Protein AF-A0A067C374-F1 (afdb_monomer)

pLDDT: mean 85.3, std 13.14, range [40.56, 97.56]

Mean predicted aligned error: 7.76 Å

Foldseek 3Di:
DDDDDPDDPDPPQDPQVVVLVVLVPDPAQVVLLVVLVPDDPVNYDQLSVLSNVQVVPDPRRVCPLEGAQAPRDLVSNVSVLSNQVSHQAYEYAQDDGHPVVLVRDHDPQHAYEQEDEPVRHPVSLSCLQSQLCRHQYYHYDDDDDPPPSVVVSPVSNPND

Structure (mmCIF, N/CA/C/O backbone):
data_AF-A0A067C374-F1
#
_entry.id   AF-A0A067C374-F1
#
loop_
_atom_site.group_PDB
_atom_site.id
_atom_site.type_symbol
_atom_site.label_atom_id
_atom_site.label_alt_id
_atom_site.label_comp_id
_atom_site.label_asym_id
_atom_site.label_entity_id
_atom_site.label_seq_id
_atom_site.pdbx_PDB_ins_code
_atom_site.Cartn_x
_atom_site.Cartn_y
_atom_site.Cartn_z
_atom_site.occupancy
_atom_site.B_iso_or_equiv
_atom_site.auth_seq_id
_atom_site.auth_comp_id
_atom_site.auth_asym_id
_atom_site.auth_atom_id
_atom_site.pdbx_PDB_model_num
ATOM 1 N N . MET A 1 1 ? -38.063 4.338 44.461 1.00 40.56 1 MET A N 1
ATOM 2 C CA . MET A 1 1 ? -37.550 3.882 43.150 1.00 40.56 1 MET A CA 1
ATOM 3 C C . MET A 1 1 ? -36.181 4.505 42.914 1.00 40.56 1 MET A C 1
ATOM 5 O O . MET A 1 1 ? -36.099 5.682 42.596 1.00 40.56 1 MET A O 1
ATOM 9 N N . THR A 1 2 ? -35.103 3.759 43.141 1.00 42.03 2 THR A N 1
ATOM 10 C CA . THR A 1 2 ? -33.720 4.217 42.934 1.00 42.03 2 THR A CA 1
ATOM 11 C C . THR A 1 2 ? -33.277 3.872 41.512 1.00 42.03 2 THR A C 1
ATOM 13 O O . THR A 1 2 ? -33.110 2.708 41.156 1.00 42.03 2 THR A O 1
ATOM 16 N N . LYS A 1 3 ? -33.136 4.902 40.673 1.00 51.75 3 LYS A N 1
ATOM 17 C CA . LYS A 1 3 ? -32.705 4.795 39.275 1.00 51.75 3 LYS A CA 1
ATOM 18 C C . LYS A 1 3 ? -31.192 4.540 39.260 1.00 51.75 3 LYS A C 1
ATOM 20 O O . LYS A 1 3 ? -30.419 5.437 39.587 1.00 51.75 3 LYS A O 1
ATOM 25 N N . ARG A 1 4 ? -30.759 3.315 38.940 1.00 50.78 4 ARG A N 1
ATOM 26 C CA . ARG A 1 4 ? -29.332 3.010 38.748 1.00 50.78 4 ARG A CA 1
ATOM 27 C C . ARG A 1 4 ? -28.883 3.643 37.435 1.00 50.78 4 ARG A C 1
ATOM 29 O O . ARG A 1 4 ? -29.302 3.217 36.364 1.00 50.78 4 ARG A O 1
ATOM 36 N N . VAL A 1 5 ? -28.061 4.681 37.529 1.00 51.84 5 VAL A N 1
ATOM 37 C CA . VAL A 1 5 ? -27.330 5.228 36.387 1.00 51.84 5 VAL A CA 1
ATOM 38 C C . VAL A 1 5 ? -26.189 4.256 36.101 1.00 51.84 5 VAL A C 1
ATOM 40 O O . VAL A 1 5 ? -25.232 4.182 36.867 1.00 51.84 5 VAL A O 1
ATOM 43 N N . CYS A 1 6 ? -26.309 3.460 35.038 1.00 48.38 6 CYS A N 1
ATOM 44 C CA . CYS A 1 6 ? -25.184 2.680 34.531 1.00 48.38 6 CYS A CA 1
ATOM 45 C C . CYS A 1 6 ? -24.129 3.653 33.997 1.00 48.38 6 CYS A C 1
ATOM 47 O O . CYS A 1 6 ? -24.290 4.221 32.918 1.00 48.38 6 CYS A O 1
ATOM 49 N N . GLN A 1 7 ? -23.053 3.857 34.758 1.00 52.53 7 GLN A N 1
ATOM 50 C CA . GLN A 1 7 ? -21.837 4.466 34.235 1.00 52.53 7 GLN A CA 1
ATOM 51 C C . GLN A 1 7 ? -21.258 3.518 33.182 1.00 52.53 7 GLN A C 1
ATOM 53 O O . GLN A 1 7 ? -20.905 2.377 33.479 1.00 52.53 7 GLN A O 1
ATOM 58 N N . ARG A 1 8 ? -21.222 3.976 31.928 1.00 53.72 8 ARG A N 1
ATOM 59 C CA . ARG A 1 8 ? -20.581 3.263 30.823 1.00 53.72 8 ARG A CA 1
ATOM 60 C C . ARG A 1 8 ? -19.091 3.185 31.141 1.00 53.72 8 ARG A C 1
ATOM 62 O O . ARG A 1 8 ? -18.429 4.218 31.188 1.00 53.72 8 ARG A O 1
ATOM 69 N N . ALA A 1 9 ? -18.587 1.982 31.402 1.00 55.88 9 ALA A N 1
ATOM 70 C CA . ALA A 1 9 ? -17.161 1.764 31.590 1.00 55.88 9 ALA A CA 1
ATOM 71 C C . ALA A 1 9 ? -16.424 2.227 30.327 1.00 55.88 9 ALA A C 1
ATOM 73 O O . ALA A 1 9 ? -16.730 1.783 29.217 1.00 55.88 9 ALA A O 1
ATOM 74 N N . THR A 1 10 ? -15.489 3.158 30.487 1.00 56.03 10 THR A N 1
ATOM 75 C CA . THR A 1 10 ? -14.596 3.598 29.419 1.00 56.03 10 THR A CA 1
ATOM 76 C C . THR A 1 10 ? -13.762 2.390 29.005 1.00 56.03 10 THR A C 1
ATOM 78 O O . THR A 1 10 ? -12.962 1.894 29.796 1.00 56.03 10 THR A O 1
ATOM 81 N N . SER A 1 11 ? -13.992 1.864 27.799 1.00 56.56 11 SER A N 1
ATOM 82 C CA . SER A 1 11 ? -13.188 0.751 27.288 1.00 56.56 11 SER A CA 1
ATOM 83 C C . SER A 1 11 ? -11.723 1.190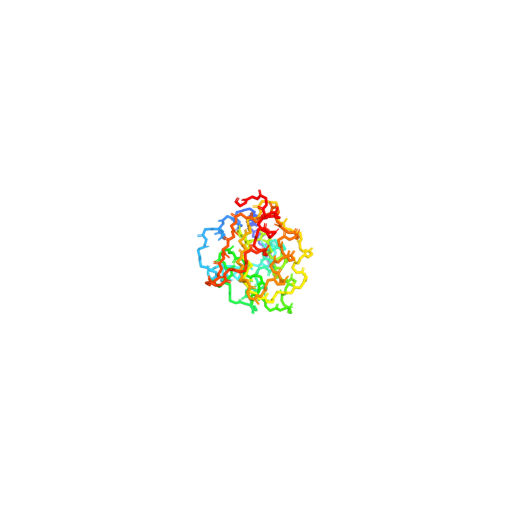 27.210 1.00 56.56 11 SER A C 1
ATOM 85 O O . SER A 1 11 ? -11.460 2.303 26.740 1.00 56.56 11 SER A O 1
ATOM 87 N N . PRO A 1 12 ? -10.771 0.367 27.683 1.00 62.38 12 PRO A N 1
ATOM 88 C CA . PRO A 1 12 ? -9.359 0.684 27.555 1.00 62.38 12 PRO A CA 1
ATOM 89 C C . PRO A 1 12 ? -9.029 0.812 26.066 1.00 62.38 12 PRO A C 1
ATOM 91 O O . PRO A 1 12 ? -9.215 -0.126 25.292 1.00 62.38 12 PRO A O 1
ATOM 94 N N . ARG A 1 13 ? -8.591 2.003 25.648 1.00 64.62 13 ARG A N 1
ATOM 95 C CA . ARG A 1 13 ? -8.152 2.239 24.272 1.00 64.62 13 ARG A CA 1
ATOM 96 C C . ARG A 1 13 ? -6.815 1.538 24.081 1.00 64.62 13 ARG A C 1
ATOM 98 O O . ARG A 1 13 ? -5.867 1.830 24.810 1.00 64.62 13 ARG A O 1
ATOM 105 N N . LEU A 1 14 ? -6.740 0.630 23.111 1.00 70.94 14 LEU A N 1
ATOM 106 C CA . LEU A 1 14 ? -5.452 0.111 22.672 1.00 70.94 14 LEU A CA 1
ATOM 107 C C . LEU A 1 14 ? -4.623 1.292 22.138 1.00 70.94 14 LEU A C 1
ATOM 109 O O . LEU A 1 14 ? -5.148 2.079 21.346 1.00 70.94 14 LEU A O 1
ATOM 113 N N . PRO A 1 15 ? -3.352 1.450 22.541 1.00 82.00 15 PRO A N 1
ATOM 114 C CA . PRO A 1 15 ? -2.486 2.434 21.913 1.00 82.00 15 PRO A CA 1
ATOM 115 C C . PRO A 1 15 ? -2.381 2.152 20.411 1.00 82.00 15 PRO A C 1
ATOM 117 O O . PRO A 1 15 ? -2.202 1.001 20.016 1.00 82.00 15 PRO A O 1
ATOM 120 N N . CYS A 1 16 ? -2.441 3.199 19.585 1.00 80.06 16 CYS A N 1
ATOM 121 C CA . CYS A 1 16 ? -2.400 3.094 18.121 1.00 80.06 16 CYS A CA 1
ATOM 122 C C . CYS A 1 16 ? -1.227 2.223 17.622 1.00 80.06 16 CYS A C 1
ATOM 124 O O . CYS A 1 16 ? -1.402 1.356 16.772 1.00 80.06 16 CYS A O 1
ATOM 126 N N . VAL A 1 17 ? -0.051 2.370 18.241 1.00 83.12 17 VAL A N 1
ATOM 127 C CA . VAL A 1 17 ? 1.156 1.584 17.924 1.00 83.12 17 VAL A CA 1
ATOM 128 C C . VAL A 1 17 ? 0.943 0.077 18.104 1.00 83.12 17 VAL A C 1
ATOM 130 O O . VAL A 1 17 ? 1.447 -0.713 17.312 1.00 83.12 17 VAL A O 1
ATOM 133 N N . VAL A 1 18 ? 0.182 -0.337 19.122 1.00 87.19 18 VAL A N 1
ATOM 134 C CA . VAL A 1 18 ? -0.109 -1.759 19.362 1.00 87.19 18 VAL A CA 1
ATOM 135 C C . VAL A 1 18 ? -1.037 -2.294 18.277 1.00 87.19 18 VAL A C 1
ATOM 137 O O . VAL A 1 18 ? -0.820 -3.400 17.795 1.00 87.19 18 VAL A O 1
ATOM 140 N N . LEU A 1 19 ? -2.034 -1.508 17.859 1.00 89.94 19 LEU A N 1
ATOM 141 C CA . LEU A 1 19 ? -2.940 -1.911 16.787 1.00 89.94 19 LEU A CA 1
ATOM 142 C C . LEU A 1 19 ? -2.195 -2.059 15.455 1.00 89.94 19 LEU A C 1
ATOM 144 O O . LEU A 1 19 ? -2.325 -3.095 14.817 1.00 89.94 19 LEU A O 1
ATOM 148 N N . HIS A 1 20 ? -1.338 -1.100 15.093 1.00 87.94 20 HIS A N 1
ATOM 149 C CA . HIS A 1 20 ? -0.449 -1.226 13.928 1.00 87.94 20 HIS A CA 1
ATOM 150 C C . HIS A 1 20 ? 0.430 -2.480 13.998 1.00 87.94 20 HIS A C 1
ATOM 152 O O . HIS A 1 20 ? 0.549 -3.204 13.014 1.00 87.94 20 HIS A O 1
ATOM 158 N N . GLY A 1 21 ? 0.988 -2.790 15.173 1.00 89.06 21 GLY A N 1
ATOM 159 C CA . GLY A 1 21 ? 1.759 -4.018 15.383 1.00 89.06 21 GLY A CA 1
ATOM 160 C C . GLY A 1 21 ? 0.941 -5.296 15.170 1.00 89.06 21 GLY A C 1
ATOM 161 O O . GLY A 1 21 ? 1.428 -6.228 14.538 1.00 89.06 21 GLY A O 1
ATOM 162 N N . ILE A 1 22 ? -0.309 -5.333 15.648 1.00 91.75 22 ILE A N 1
ATOM 163 C CA . ILE A 1 22 ? -1.222 -6.465 15.425 1.00 91.75 22 ILE A CA 1
ATOM 164 C C . ILE A 1 22 ? -1.522 -6.619 13.933 1.00 91.75 22 ILE A C 1
ATOM 166 O O . ILE A 1 22 ? -1.420 -7.725 13.412 1.00 91.75 22 ILE A O 1
ATOM 170 N N . LEU A 1 23 ? -1.854 -5.524 13.243 1.00 93.06 23 LEU A N 1
ATOM 171 C CA . LEU A 1 23 ? -2.157 -5.554 11.811 1.00 93.06 23 LEU A CA 1
ATOM 172 C C . LEU A 1 23 ? -0.955 -6.051 11.005 1.00 93.06 23 LEU A C 1
ATOM 174 O O . LEU A 1 23 ? -1.114 -6.926 10.164 1.00 93.06 23 LEU A O 1
ATOM 178 N N . ALA A 1 24 ? 0.257 -5.591 11.327 1.00 89.44 24 ALA A N 1
ATOM 179 C CA . ALA A 1 24 ? 1.488 -6.042 10.677 1.00 89.44 24 ALA A CA 1
ATOM 180 C C . ALA A 1 24 ? 1.780 -7.547 10.863 1.00 89.44 24 ALA A C 1
ATOM 182 O O . ALA A 1 24 ? 2.535 -8.129 10.085 1.00 89.44 24 ALA A O 1
ATOM 183 N N . MET A 1 25 ? 1.199 -8.193 11.881 1.00 93.12 25 MET A N 1
ATOM 184 C CA . MET A 1 25 ? 1.299 -9.643 12.075 1.00 93.12 25 MET A CA 1
ATOM 185 C C . MET A 1 25 ? 0.281 -10.436 11.243 1.00 93.12 25 MET A C 1
ATOM 187 O O . MET A 1 25 ? 0.461 -11.644 11.058 1.00 93.12 25 MET A O 1
ATOM 191 N N . LEU A 1 26 ? -0.78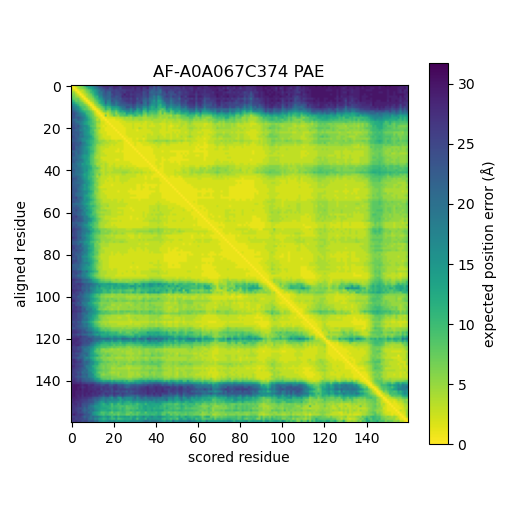0 -9.790 10.751 1.00 94.62 26 LEU A N 1
ATOM 192 C CA . LEU A 1 26 ? -1.783 -10.418 9.899 1.00 94.62 26 LEU A CA 1
ATOM 193 C C . LEU A 1 26 ? -1.257 -10.491 8.466 1.00 94.62 26 LEU A C 1
ATOM 195 O O . LEU A 1 26 ? -0.910 -9.481 7.856 1.00 94.62 26 LEU A O 1
ATOM 199 N N . LYS A 1 27 ? -1.188 -11.711 7.930 1.00 91.06 27 LYS A N 1
ATOM 200 C CA . LYS A 1 27 ? -0.699 -11.954 6.565 1.00 91.06 27 LYS A CA 1
ATOM 201 C C . LYS A 1 27 ? -1.783 -11.780 5.506 1.00 91.06 27 LYS A C 1
ATOM 203 O O . LYS A 1 27 ? -1.450 -11.489 4.366 1.00 91.06 27 LYS A O 1
ATOM 208 N N . ASP A 1 28 ? -3.045 -11.990 5.872 1.00 94.44 28 ASP A N 1
ATOM 209 C CA . ASP A 1 28 ? -4.184 -11.946 4.955 1.00 94.44 28 ASP A CA 1
ATOM 210 C C . ASP A 1 28 ? -4.944 -10.622 5.121 1.00 94.44 28 ASP A C 1
ATOM 212 O O . ASP A 1 28 ? -5.343 -10.253 6.230 1.00 94.44 28 ASP A O 1
ATOM 216 N N . GLY A 1 29 ? -5.159 -9.909 4.013 1.00 93.88 29 GLY A N 1
ATOM 217 C CA . GLY A 1 29 ? -5.919 -8.659 4.001 1.00 93.88 29 GLY A CA 1
ATOM 218 C C . GLY A 1 29 ? -7.378 -8.826 4.439 1.00 93.88 29 GLY A C 1
ATOM 219 O O . GLY A 1 29 ? -7.969 -7.892 4.979 1.00 93.88 29 GLY A O 1
ATOM 220 N N . ARG A 1 30 ? -7.959 -10.023 4.299 1.00 95.69 30 ARG A N 1
ATOM 221 C CA . ARG A 1 30 ? -9.323 -10.317 4.772 1.00 95.69 30 ARG A CA 1
ATOM 222 C C . ARG A 1 30 ? -9.408 -10.318 6.293 1.00 95.69 30 ARG A C 1
ATOM 224 O O . ARG A 1 30 ? -10.372 -9.792 6.845 1.00 95.69 30 ARG A O 1
ATOM 231 N N . ASP A 1 31 ? -8.386 -10.842 6.968 1.00 96.62 31 ASP A N 1
ATOM 232 C CA . ASP A 1 31 ? -8.310 -10.825 8.433 1.00 96.62 31 ASP A CA 1
ATOM 233 C C . ASP A 1 31 ? -8.150 -9.391 8.951 1.00 96.62 31 ASP A C 1
ATOM 235 O O . ASP A 1 31 ? -8.761 -9.010 9.950 1.00 96.62 31 ASP A O 1
ATOM 239 N N . VAL A 1 32 ? -7.373 -8.572 8.236 1.00 96.50 32 VAL A N 1
ATOM 240 C CA . VAL A 1 32 ? -7.223 -7.137 8.514 1.00 96.50 32 VAL A CA 1
ATOM 241 C C . VAL A 1 32 ? -8.560 -6.416 8.376 1.00 96.50 32 VAL A C 1
ATOM 243 O O . VAL A 1 32 ? -8.972 -5.719 9.303 1.00 96.50 32 VAL A O 1
ATOM 246 N N . ALA A 1 33 ? -9.268 -6.616 7.264 1.00 96.38 33 ALA A N 1
ATOM 247 C CA . ALA A 1 33 ? -10.580 -6.017 7.037 1.00 96.38 33 ALA A CA 1
ATOM 248 C C . ALA A 1 33 ? -11.590 -6.443 8.118 1.00 96.38 33 ALA A C 1
ATOM 250 O O . ALA A 1 33 ? -12.280 -5.599 8.693 1.00 96.38 33 ALA A O 1
ATOM 251 N N . ALA A 1 34 ? -11.626 -7.736 8.460 1.00 96.56 34 ALA A N 1
ATOM 252 C CA . ALA A 1 34 ? -12.491 -8.267 9.510 1.00 96.56 34 ALA A CA 1
ATOM 253 C C . ALA A 1 34 ? -12.176 -7.657 10.886 1.00 96.56 34 ALA A C 1
ATOM 255 O O . ALA A 1 34 ? -13.092 -7.261 11.612 1.00 96.56 34 ALA A O 1
ATOM 256 N N . LEU A 1 35 ? -10.892 -7.529 11.238 1.00 95.25 35 LEU A N 1
ATOM 257 C CA . LEU A 1 35 ? -10.468 -6.904 12.489 1.00 95.25 35 LEU A CA 1
ATOM 258 C C . LEU A 1 35 ? -10.851 -5.419 12.534 1.00 95.25 35 LEU A C 1
ATOM 260 O O . LEU A 1 35 ? -11.415 -4.963 13.527 1.00 95.25 35 LEU A O 1
ATOM 264 N N . LEU A 1 36 ? -10.587 -4.665 11.465 1.00 95.56 36 LEU A N 1
ATOM 265 C CA . LEU A 1 36 ? -10.919 -3.240 11.388 1.00 95.56 36 LEU A CA 1
ATOM 266 C C . LEU A 1 36 ? -12.431 -2.990 11.449 1.00 95.56 36 LEU A C 1
ATOM 268 O O . LEU A 1 36 ? -12.861 -2.026 12.081 1.00 95.56 36 LEU A O 1
ATOM 272 N N . ALA A 1 37 ? -13.239 -3.860 10.839 1.00 95.69 37 ALA A N 1
ATOM 273 C CA . ALA A 1 37 ? -14.697 -3.794 10.908 1.00 95.69 37 ALA A CA 1
ATOM 274 C C . ALA A 1 37 ? -15.243 -4.116 12.311 1.00 95.69 37 ALA A C 1
ATOM 276 O O . ALA A 1 37 ? -16.278 -3.581 12.710 1.00 95.69 37 ALA A O 1
ATOM 277 N N . ALA A 1 38 ? -14.551 -4.970 13.071 1.00 95.38 38 ALA A N 1
ATOM 278 C CA . ALA A 1 38 ? -14.929 -5.321 14.438 1.00 95.38 38 ALA A CA 1
ATOM 279 C C . ALA A 1 38 ? -14.586 -4.228 15.467 1.00 95.38 38 ALA A C 1
ATOM 281 O O . ALA A 1 38 ? -15.128 -4.232 16.577 1.00 95.38 38 ALA A O 1
ATOM 282 N N . LEU A 1 39 ? -13.690 -3.296 15.126 1.00 92.31 39 LEU A N 1
ATOM 283 C CA . LEU A 1 39 ? -13.253 -2.230 16.020 1.00 92.31 39 LEU A CA 1
ATOM 284 C C . LEU A 1 39 ? -14.129 -0.973 15.889 1.00 92.31 39 LEU A C 1
ATOM 286 O O . LEU A 1 39 ? -14.463 -0.539 14.784 1.00 92.31 39 LEU A O 1
ATOM 290 N N . PRO A 1 40 ? -14.478 -0.326 17.014 1.00 91.00 40 PRO A N 1
ATOM 291 C CA . PRO A 1 40 ? -15.210 0.929 16.981 1.00 91.00 40 PRO A CA 1
ATOM 292 C C . PRO A 1 40 ? -14.319 2.057 16.442 1.00 91.00 40 PRO A C 1
ATOM 294 O O . PRO A 1 40 ? -13.110 2.088 16.682 1.00 91.00 40 PRO A O 1
ATOM 297 N N . ALA A 1 41 ? -14.920 3.016 15.731 1.00 88.31 41 ALA A N 1
ATOM 298 C CA . ALA A 1 41 ? -14.183 4.089 15.061 1.00 88.31 41 ALA A CA 1
ATOM 299 C C . ALA A 1 41 ? -13.335 4.931 16.031 1.00 88.31 41 ALA A C 1
ATOM 301 O O . ALA A 1 41 ? -12.273 5.410 15.651 1.00 88.31 41 ALA A O 1
ATOM 302 N N . GLU A 1 42 ? -13.745 5.071 17.297 1.00 88.56 42 GLU A N 1
ATOM 303 C CA . GLU A 1 42 ? -12.988 5.833 18.297 1.00 88.56 42 GLU A CA 1
ATOM 304 C C . GLU A 1 42 ? -11.686 5.146 18.750 1.00 88.56 42 GLU A C 1
ATOM 306 O O . GLU A 1 42 ? -10.911 5.749 19.499 1.00 88.56 42 GLU A O 1
ATOM 311 N N . MET A 1 43 ? -11.460 3.889 18.349 1.00 88.25 43 MET A N 1
ATOM 312 C CA . MET A 1 43 ? -10.218 3.143 18.584 1.00 88.25 43 MET A CA 1
ATOM 313 C C . MET A 1 43 ? -9.261 3.174 17.387 1.00 88.25 43 MET A C 1
ATOM 315 O O . MET A 1 43 ? -8.117 2.747 17.529 1.00 88.25 43 MET A O 1
ATOM 319 N N . LEU A 1 44 ? -9.708 3.667 16.231 1.00 92.25 44 LEU A N 1
ATOM 320 C CA . LEU A 1 44 ? -8.919 3.705 15.007 1.00 92.25 44 LEU A CA 1
ATOM 321 C C . LEU A 1 44 ? -8.282 5.087 14.835 1.00 92.25 44 LEU A C 1
ATOM 323 O O . LEU A 1 44 ? -8.925 6.118 15.035 1.00 92.25 44 LEU A O 1
ATOM 327 N N . SER A 1 45 ? -7.010 5.115 14.452 1.00 93.19 45 SER A N 1
ATOM 328 C CA . SER A 1 45 ? -6.378 6.332 13.946 1.00 93.19 45 SER A CA 1
ATOM 329 C C . SER A 1 45 ? -6.910 6.678 12.548 1.00 93.19 45 SER A C 1
ATOM 331 O O . SER A 1 45 ? -7.488 5.809 11.888 1.00 93.19 45 SER A O 1
ATOM 333 N N . PRO A 1 46 ? -6.744 7.926 12.070 1.00 94.00 46 PRO A N 1
ATOM 334 C CA . PRO A 1 46 ? -7.286 8.352 10.778 1.00 94.00 46 PRO A CA 1
ATOM 335 C C . PRO A 1 46 ? -6.892 7.445 9.604 1.00 94.00 46 PRO A C 1
ATOM 337 O O . PRO A 1 46 ? -7.736 7.132 8.770 1.00 94.00 46 PRO A O 1
ATOM 340 N N . GLU A 1 47 ? -5.648 6.967 9.568 1.00 94.56 47 GLU A N 1
ATOM 341 C CA . GLU A 1 47 ? -5.160 6.050 8.535 1.00 94.56 47 GLU A CA 1
ATOM 342 C C . GLU A 1 47 ? -5.832 4.668 8.597 1.00 94.56 47 GLU A C 1
ATOM 344 O O . GLU A 1 47 ? -6.098 4.065 7.561 1.00 94.56 47 GLU A O 1
ATOM 349 N N . LEU A 1 48 ? -6.179 4.181 9.793 1.00 95.44 48 LEU A N 1
ATOM 350 C CA . LEU A 1 48 ? -6.863 2.897 9.972 1.00 95.44 48 LEU A CA 1
ATOM 351 C C . LEU A 1 48 ? -8.363 2.998 9.696 1.00 95.44 48 LEU A C 1
ATOM 353 O O . LEU A 1 48 ? -8.964 2.040 9.213 1.00 95.44 48 LEU A O 1
ATOM 357 N N . VAL A 1 49 ? -8.965 4.162 9.956 1.00 96.56 49 VAL A N 1
ATOM 358 C CA . VAL A 1 49 ? -10.314 4.479 9.469 1.00 96.56 49 VAL A CA 1
ATOM 359 C C . VAL A 1 49 ? -10.310 4.468 7.941 1.00 96.56 49 VAL A C 1
ATOM 361 O O . VAL A 1 49 ? -11.146 3.795 7.349 1.00 96.56 49 VAL A O 1
ATOM 364 N N . ALA A 1 50 ? -9.344 5.137 7.304 1.00 97.00 50 ALA A N 1
ATOM 365 C CA . ALA A 1 50 ? -9.226 5.146 5.849 1.00 97.00 50 ALA A CA 1
ATOM 366 C C . ALA A 1 50 ? -9.008 3.737 5.278 1.00 97.00 50 ALA A C 1
ATOM 368 O O . ALA A 1 50 ? -9.652 3.385 4.296 1.00 97.00 50 ALA A O 1
ATOM 369 N N . LEU A 1 51 ? -8.167 2.909 5.911 1.00 97.25 51 LEU A N 1
ATOM 370 C CA . LEU A 1 51 ? -7.945 1.519 5.503 1.00 97.25 51 LEU A CA 1
ATOM 371 C C . LEU A 1 51 ? -9.214 0.666 5.635 1.00 97.25 51 LEU A C 1
ATOM 373 O O . LEU A 1 51 ? -9.525 -0.122 4.744 1.00 97.25 51 LEU A O 1
ATOM 377 N N . ARG A 1 52 ? -9.975 0.843 6.721 1.00 97.06 52 ARG A N 1
ATOM 378 C CA . ARG A 1 52 ? -11.266 0.171 6.911 1.00 97.06 52 ARG A CA 1
ATOM 379 C C . ARG A 1 52 ? -12.248 0.572 5.815 1.00 97.06 52 ARG A C 1
ATOM 381 O O . ARG A 1 52 ? -12.860 -0.294 5.197 1.00 97.06 52 ARG A O 1
ATOM 388 N N . ASP A 1 53 ? -12.384 1.868 5.570 1.00 97.56 53 ASP A N 1
ATOM 389 C CA . ASP A 1 53 ? -13.317 2.396 4.578 1.00 97.56 53 ASP A CA 1
ATOM 390 C C . ASP A 1 53 ? -12.891 1.988 3.152 1.00 97.56 53 ASP A C 1
ATOM 392 O O . ASP A 1 53 ? -13.740 1.667 2.324 1.00 97.56 53 ASP A O 1
ATOM 396 N N . LEU A 1 54 ? -11.583 1.893 2.889 1.00 97.00 54 LEU A N 1
ATOM 397 C CA . LEU A 1 54 ? -11.021 1.330 1.661 1.00 97.00 54 LEU A CA 1
ATOM 398 C C . LEU A 1 54 ? -11.366 -0.161 1.512 1.00 97.00 54 LEU A C 1
ATOM 400 O O . LEU A 1 54 ? -11.842 -0.564 0.458 1.00 97.00 54 LEU A O 1
ATOM 404 N N . SER A 1 55 ? -11.225 -0.973 2.565 1.00 96.12 55 SER A N 1
ATOM 405 C CA . SER A 1 55 ? -11.569 -2.408 2.532 1.00 96.12 55 SER A CA 1
ATOM 406 C C . SER A 1 55 ? -13.054 -2.701 2.282 1.00 96.12 55 SER A C 1
ATOM 408 O O . SER A 1 55 ? -13.420 -3.828 1.964 1.00 96.12 55 SER A O 1
ATOM 410 N N . ALA A 1 56 ? -13.922 -1.694 2.421 1.00 95.69 56 ALA A N 1
ATOM 411 C CA . ALA A 1 56 ? -15.334 -1.812 2.073 1.00 95.69 56 ALA A CA 1
ATOM 412 C C . ALA A 1 56 ? -15.593 -1.641 0.565 1.00 95.69 56 ALA A C 1
ATOM 414 O O . ALA A 1 56 ? -16.680 -1.981 0.098 1.00 95.69 56 ALA A O 1
ATOM 415 N N . VAL A 1 57 ? -14.627 -1.094 -0.184 1.00 96.12 57 VAL A N 1
ATOM 416 C CA . VAL A 1 57 ? -14.763 -0.759 -1.611 1.00 96.12 57 VAL A CA 1
ATOM 417 C C . VAL A 1 57 ? -13.739 -1.448 -2.518 1.00 96.12 57 VAL A C 1
ATOM 419 O O . VAL A 1 57 ? -13.949 -1.491 -3.727 1.00 96.12 57 VAL A O 1
ATOM 422 N N . VAL A 1 58 ? -12.662 -2.011 -1.965 1.00 95.12 58 VAL A N 1
ATOM 423 C CA . VAL A 1 58 ? -11.689 -2.850 -2.687 1.00 95.12 58 VAL A CA 1
ATOM 424 C C . VAL A 1 58 ? -11.408 -4.138 -1.913 1.00 95.12 58 VAL A C 1
ATOM 426 O O . VAL A 1 58 ? -11.566 -4.174 -0.691 1.00 95.12 58 VAL A O 1
ATOM 429 N N . ASP A 1 59 ? -10.960 -5.188 -2.608 1.00 95.06 59 ASP A N 1
ATOM 430 C CA . ASP A 1 59 ? -10.525 -6.419 -1.946 1.00 95.06 59 ASP A CA 1
ATOM 431 C C . ASP A 1 59 ? -9.148 -6.214 -1.310 1.00 95.06 59 ASP A C 1
ATOM 433 O O . ASP A 1 59 ? -8.120 -6.177 -1.983 1.00 95.06 59 ASP A O 1
ATOM 437 N N . LEU A 1 60 ? -9.114 -6.080 0.015 1.00 94.56 60 LEU A N 1
ATOM 438 C CA . LEU A 1 60 ? -7.861 -5.862 0.729 1.00 94.56 60 LEU A CA 1
ATOM 439 C C . LEU A 1 60 ? -6.899 -7.061 0.620 1.00 94.56 60 LEU A C 1
ATOM 441 O O . LEU A 1 60 ? -5.706 -6.882 0.857 1.00 94.56 60 LEU A O 1
ATOM 445 N N . ALA A 1 61 ? -7.367 -8.254 0.232 1.00 93.94 61 ALA A N 1
ATOM 446 C CA . ALA A 1 61 ? -6.492 -9.394 -0.049 1.00 93.94 61 ALA A CA 1
ATOM 447 C C . ALA A 1 61 ? -5.475 -9.095 -1.163 1.00 93.94 61 ALA A C 1
ATOM 449 O O . ALA A 1 61 ? -4.344 -9.572 -1.087 1.00 93.94 61 ALA A O 1
ATOM 450 N N . ASP A 1 62 ? -5.850 -8.262 -2.137 1.00 94.00 62 ASP A N 1
ATOM 451 C CA . ASP A 1 62 ? -5.002 -7.896 -3.278 1.00 94.00 62 ASP A CA 1
ATOM 452 C C . ASP A 1 62 ? -4.075 -6.706 -2.981 1.00 94.00 62 ASP A C 1
ATOM 454 O O . ASP A 1 62 ? -3.174 -6.402 -3.757 1.00 94.00 62 ASP A O 1
ATOM 458 N N . HIS A 1 63 ? -4.284 -6.011 -1.858 1.00 94.25 63 HIS A N 1
ATOM 459 C CA . HIS A 1 63 ? -3.558 -4.785 -1.508 1.00 94.25 63 HIS A CA 1
ATOM 460 C C . HIS A 1 63 ? -2.846 -4.858 -0.149 1.00 94.25 63 HIS A C 1
ATOM 462 O O . HIS A 1 63 ? -2.314 -3.851 0.317 1.00 94.25 63 HIS A O 1
ATOM 468 N N . TRP A 1 64 ? -2.840 -6.010 0.528 1.00 96.00 64 TRP A N 1
ATOM 469 C CA . TRP A 1 64 ? -2.207 -6.167 1.840 1.00 96.00 64 TRP A CA 1
ATOM 470 C C . TRP A 1 64 ? -1.006 -7.121 1.793 1.00 96.00 64 TRP A C 1
ATOM 472 O O . TRP A 1 64 ? -1.108 -8.200 1.215 1.00 96.00 64 TRP A O 1
ATOM 482 N N . PRO A 1 65 ? 0.132 -6.786 2.434 1.00 95.56 65 PRO A N 1
ATOM 483 C CA . PRO A 1 65 ? 0.429 -5.555 3.179 1.00 95.56 65 PRO A CA 1
ATOM 484 C C . PRO A 1 65 ? 0.950 -4.406 2.299 1.00 95.56 65 PRO A C 1
ATOM 486 O O . PRO A 1 65 ? 1.366 -3.372 2.824 1.00 95.56 65 PRO A O 1
ATOM 489 N N . VAL A 1 66 ? 0.973 -4.588 0.978 1.00 95.75 66 VAL A N 1
ATOM 490 C CA . VAL A 1 66 ? 1.514 -3.637 0.002 1.00 95.75 66 VAL A CA 1
ATOM 491 C C . VAL A 1 66 ? 0.397 -3.155 -0.908 1.00 95.75 66 VAL A C 1
ATOM 493 O O . VAL A 1 66 ? -0.246 -3.957 -1.578 1.00 95.75 66 VAL A O 1
ATOM 496 N N . VAL A 1 67 ? 0.195 -1.840 -0.973 1.00 95.88 67 VAL A N 1
ATOM 497 C CA . VAL A 1 67 ? -0.882 -1.275 -1.786 1.00 95.88 67 VAL A CA 1
ATOM 498 C C . VAL A 1 67 ? -0.497 -1.219 -3.263 1.00 95.88 67 VAL A C 1
ATOM 500 O O . VAL A 1 67 ? 0.481 -0.572 -3.636 1.00 95.88 67 VAL A O 1
ATOM 503 N N . HIS A 1 68 ? -1.303 -1.857 -4.110 1.00 94.69 68 HIS A N 1
ATOM 504 C CA . HIS A 1 68 ? -1.219 -1.745 -5.567 1.00 94.69 68 HIS A CA 1
ATOM 505 C C . HIS A 1 68 ? -1.975 -0.499 -6.058 1.00 94.69 68 HIS A C 1
ATOM 507 O O . HIS A 1 68 ? -3.203 -0.459 -6.051 1.00 94.69 68 HIS A O 1
ATOM 513 N N . VAL A 1 69 ? -1.260 0.566 -6.432 1.00 92.25 69 VAL A N 1
ATOM 514 C CA . VAL A 1 69 ? -1.887 1.890 -6.674 1.00 92.25 69 VAL A CA 1
ATOM 515 C C . VAL A 1 69 ? -2.654 1.990 -7.994 1.00 92.25 69 VAL A C 1
ATOM 517 O O . VAL A 1 69 ? -3.564 2.807 -8.118 1.00 92.25 69 VAL A O 1
ATOM 520 N N . THR A 1 70 ? -2.293 1.173 -8.980 1.00 89.31 70 THR A N 1
ATOM 521 C CA . THR A 1 70 ? -2.911 1.108 -10.317 1.00 89.31 70 THR A CA 1
ATOM 522 C C . THR A 1 70 ? -4.230 0.347 -10.329 1.00 89.31 70 THR A C 1
ATOM 524 O O . THR A 1 70 ? -5.068 0.598 -11.189 1.00 89.31 70 THR A O 1
ATOM 527 N N . THR A 1 71 ? -4.423 -0.582 -9.392 1.00 91.25 71 THR A N 1
ATOM 528 C CA . THR A 1 71 ? -5.632 -1.411 -9.308 1.00 91.25 71 THR A CA 1
ATOM 529 C C . THR A 1 71 ? -6.696 -0.807 -8.392 1.00 91.25 71 THR A C 1
ATOM 531 O O . THR A 1 71 ? -7.853 -1.217 -8.457 1.00 91.25 71 THR A O 1
ATOM 534 N N . ILE A 1 72 ? -6.356 0.220 -7.598 1.00 93.19 72 ILE A N 1
ATOM 535 C CA . ILE A 1 72 ? -7.347 1.006 -6.852 1.00 93.19 72 ILE A CA 1
ATOM 536 C C . ILE A 1 72 ? -8.159 1.871 -7.833 1.00 93.19 72 ILE A C 1
ATOM 538 O O . ILE A 1 72 ? -7.572 2.704 -8.533 1.00 93.19 72 ILE A O 1
ATOM 542 N N . PRO A 1 73 ? -9.504 1.762 -7.842 1.00 92.81 73 PRO A N 1
ATOM 543 C CA . PRO A 1 73 ? -10.356 2.621 -8.658 1.00 92.81 73 PRO A CA 1
ATOM 544 C C . PRO A 1 73 ? -10.109 4.111 -8.391 1.00 92.81 73 PRO A C 1
ATOM 546 O O . PRO A 1 73 ? -9.888 4.541 -7.252 1.00 92.81 73 PRO A O 1
ATOM 549 N N . ILE A 1 74 ? -10.162 4.930 -9.443 1.00 90.62 74 ILE A N 1
ATOM 550 C CA . ILE A 1 74 ? -9.804 6.357 -9.382 1.00 90.62 74 ILE A CA 1
ATOM 551 C C . ILE A 1 74 ? -10.685 7.103 -8.361 1.00 90.62 74 ILE A C 1
ATOM 553 O O . ILE A 1 74 ? -10.194 7.938 -7.599 1.00 90.62 74 ILE A O 1
ATOM 557 N N . GLU A 1 75 ? -11.965 6.748 -8.270 1.00 93.94 75 GLU A N 1
ATOM 558 C CA . GLU A 1 75 ? -12.934 7.269 -7.301 1.00 93.94 75 GLU A CA 1
ATOM 559 C C . GLU A 1 75 ? -12.561 6.993 -5.833 1.00 93.94 75 GLU A C 1
ATOM 561 O O . GLU A 1 75 ? -13.000 7.717 -4.935 1.00 93.94 75 GLU A O 1
ATOM 566 N N . HIS A 1 76 ? -11.716 5.993 -5.575 1.00 95.25 76 HIS A N 1
ATOM 567 C CA . HIS A 1 76 ? -11.270 5.583 -4.240 1.00 95.25 76 HIS A CA 1
ATOM 568 C C . HIS A 1 76 ? -9.808 5.942 -3.957 1.00 95.25 76 HIS A C 1
ATOM 570 O O . HIS A 1 76 ? -9.308 5.692 -2.861 1.00 95.25 76 HIS A O 1
ATOM 576 N N . THR A 1 77 ? -9.132 6.624 -4.888 1.00 93.69 77 THR A N 1
ATOM 577 C CA . THR A 1 77 ? -7.721 7.018 -4.745 1.00 93.69 77 THR A CA 1
ATOM 578 C C . THR A 1 77 ? -7.457 7.805 -3.462 1.00 93.69 77 THR A C 1
ATOM 580 O O . THR A 1 77 ? -6.474 7.559 -2.772 1.00 93.69 77 THR A O 1
ATOM 583 N N . ARG A 1 78 ? -8.356 8.721 -3.077 1.00 94.94 78 ARG A N 1
ATOM 584 C CA . ARG A 1 78 ? -8.187 9.506 -1.841 1.00 94.94 78 ARG A CA 1
ATOM 585 C C . ARG A 1 78 ? -8.217 8.647 -0.576 1.00 94.94 78 ARG A C 1
ATOM 587 O O . ARG A 1 78 ? -7.507 8.973 0.370 1.00 94.94 78 ARG A O 1
ATOM 594 N N . LEU A 1 79 ? -9.010 7.573 -0.562 1.00 95.56 79 LEU A N 1
ATOM 595 C CA . LEU A 1 79 ? -9.026 6.615 0.548 1.00 95.56 79 LEU A CA 1
ATOM 596 C C . LEU A 1 79 ? -7.709 5.840 0.594 1.00 95.56 79 LEU A C 1
ATOM 598 O O . LEU A 1 79 ? -7.100 5.754 1.655 1.00 95.56 79 LEU A O 1
ATOM 602 N N . GLY A 1 80 ? -7.232 5.376 -0.566 1.00 95.50 80 GLY A N 1
ATOM 603 C CA . GLY A 1 80 ? -5.920 4.743 -0.708 1.00 95.50 80 GLY A CA 1
ATOM 604 C C . GLY A 1 80 ? -4.784 5.610 -0.162 1.00 95.50 80 GLY A C 1
ATOM 605 O O . GLY A 1 80 ? -4.016 5.161 0.685 1.00 95.50 80 GLY A O 1
ATOM 606 N N . ILE A 1 81 ? -4.726 6.878 -0.578 1.00 95.81 81 ILE A N 1
ATOM 607 C CA . ILE A 1 81 ? -3.720 7.845 -0.117 1.00 95.81 81 ILE A CA 1
ATOM 608 C C . ILE A 1 81 ? -3.807 8.063 1.397 1.00 95.81 81 ILE A C 1
ATOM 610 O O . ILE A 1 81 ? -2.788 8.045 2.083 1.00 95.81 81 ILE A O 1
ATOM 614 N N . ALA A 1 82 ? -5.013 8.249 1.939 1.00 96.31 82 ALA A N 1
ATOM 615 C CA . ALA A 1 82 ? -5.204 8.451 3.375 1.00 96.31 82 ALA A CA 1
ATOM 616 C C . ALA A 1 82 ? -4.830 7.208 4.207 1.00 96.31 82 ALA A C 1
ATOM 618 O O . ALA A 1 82 ? -4.411 7.345 5.355 1.00 96.31 82 ALA A O 1
ATOM 619 N N . ALA A 1 83 ? -4.949 6.013 3.625 1.00 96.25 83 ALA A N 1
ATOM 620 C CA . ALA A 1 83 ? -4.577 4.747 4.244 1.00 96.25 83 ALA A CA 1
ATOM 621 C C . ALA A 1 83 ? -3.080 4.412 4.116 1.00 96.25 83 ALA A C 1
ATOM 623 O O . ALA A 1 83 ? -2.629 3.479 4.778 1.00 96.25 83 ALA A O 1
ATOM 624 N N . LEU A 1 84 ? -2.296 5.161 3.322 1.00 95.31 84 LEU A N 1
ATOM 625 C CA . LEU A 1 84 ? -0.870 4.887 3.086 1.00 95.31 84 LEU A CA 1
ATOM 626 C C . LEU A 1 84 ? -0.076 4.575 4.360 1.00 95.31 84 LEU A C 1
ATOM 628 O O . LEU A 1 84 ? 0.623 3.569 4.357 1.00 95.31 84 LEU A O 1
ATOM 632 N N . PRO A 1 85 ? -0.194 5.331 5.469 1.00 93.94 85 PRO A N 1
ATOM 633 C CA . PRO A 1 85 ? 0.586 5.046 6.673 1.00 93.94 85 PRO A CA 1
ATOM 634 C C . PRO A 1 85 ? 0.309 3.683 7.328 1.00 93.94 85 PRO A C 1
ATOM 636 O O . PRO A 1 85 ? 1.086 3.272 8.184 1.00 93.94 85 PRO A O 1
ATOM 639 N N . ALA A 1 86 ? -0.779 2.999 6.963 1.00 94.56 86 ALA A N 1
ATOM 640 C CA . ALA A 1 86 ? -1.116 1.669 7.464 1.00 94.56 86 ALA A CA 1
ATOM 641 C C . ALA A 1 86 ? -0.509 0.524 6.631 1.00 94.56 86 ALA A C 1
ATOM 643 O O . ALA A 1 86 ? -0.457 -0.607 7.112 1.00 94.56 86 ALA A O 1
ATOM 644 N N . PHE A 1 87 ? -0.055 0.793 5.403 1.00 95.38 87 PHE A N 1
ATOM 645 C CA . PHE A 1 87 ? 0.580 -0.208 4.546 1.00 95.38 87 PHE A CA 1
ATOM 646 C C . PHE A 1 87 ? 2.078 -0.338 4.841 1.00 95.38 87 PHE A C 1
ATOM 648 O O . PHE A 1 87 ? 2.735 0.596 5.300 1.00 95.38 87 PHE A O 1
ATOM 655 N N . ALA A 1 88 ? 2.640 -1.506 4.532 1.00 94.12 88 ALA A N 1
ATOM 656 C CA . ALA A 1 88 ? 4.071 -1.767 4.664 1.00 94.12 88 ALA A CA 1
ATOM 657 C C . ALA A 1 88 ? 4.886 -1.256 3.466 1.00 94.12 88 ALA A C 1
ATOM 659 O O . ALA A 1 88 ? 6.098 -1.088 3.580 1.00 94.12 88 ALA A O 1
ATOM 660 N N . GLY A 1 89 ? 4.242 -1.019 2.323 1.00 95.12 89 GLY A N 1
ATOM 661 C CA . GLY A 1 89 ? 4.899 -0.573 1.102 1.00 95.12 89 GLY A CA 1
ATOM 662 C C . GLY A 1 89 ? 3.910 -0.241 -0.004 1.00 95.12 89 GLY A C 1
ATOM 663 O O . GLY A 1 89 ? 2.699 -0.415 0.150 1.00 95.12 89 GLY A O 1
ATOM 664 N N . ILE A 1 90 ? 4.454 0.209 -1.130 1.00 95.50 90 ILE A N 1
ATOM 665 C CA . ILE A 1 90 ? 3.700 0.555 -2.336 1.00 95.50 90 ILE A CA 1
ATOM 666 C C . ILE A 1 90 ? 4.188 -0.299 -3.499 1.00 95.50 90 ILE A C 1
ATOM 668 O O . ILE A 1 90 ? 5.395 -0.464 -3.692 1.00 95.50 90 ILE A O 1
ATOM 672 N N . TYR A 1 91 ? 3.246 -0.790 -4.295 1.00 95.00 91 TYR A N 1
ATOM 673 C CA . TYR A 1 91 ? 3.507 -1.418 -5.577 1.00 95.00 91 TYR A CA 1
ATOM 674 C C . TYR A 1 91 ? 2.850 -0.604 -6.689 1.00 95.00 91 TYR A C 1
ATOM 676 O O . TYR A 1 91 ? 1.664 -0.269 -6.629 1.00 95.00 91 TYR A O 1
ATOM 684 N N . VAL A 1 92 ? 3.635 -0.269 -7.706 1.00 92.56 92 VAL A N 1
ATOM 685 C CA . VAL A 1 92 ? 3.169 0.433 -8.900 1.00 92.56 92 VAL A CA 1
ATOM 686 C C . VAL A 1 92 ? 3.290 -0.522 -10.080 1.00 92.56 92 VAL A C 1
ATOM 688 O O . VAL A 1 92 ? 4.389 -0.704 -10.603 1.00 92.56 92 VAL A O 1
ATOM 691 N N . ASP A 1 93 ? 2.178 -1.145 -10.478 1.00 89.81 93 ASP A N 1
ATOM 692 C CA . ASP A 1 93 ? 2.135 -1.972 -11.689 1.00 89.81 93 ASP A CA 1
ATOM 693 C C . ASP A 1 93 ? 2.280 -1.118 -12.961 1.00 89.81 93 ASP A C 1
ATOM 695 O O . ASP A 1 93 ? 2.070 0.103 -12.940 1.00 89.81 93 ASP A O 1
ATOM 699 N N . PRO A 1 94 ? 2.573 -1.742 -14.112 1.00 83.56 94 PRO A N 1
ATOM 700 C CA . PRO A 1 94 ? 2.365 -1.093 -15.388 1.00 83.56 94 PRO A CA 1
ATOM 701 C C . PRO A 1 94 ? 0.889 -0.764 -15.614 1.00 83.56 94 PRO A C 1
ATOM 703 O O . PRO A 1 94 ? 0.007 -1.574 -15.334 1.00 83.56 94 PRO A O 1
ATOM 706 N N . GLY A 1 95 ? 0.615 0.416 -16.169 1.00 80.25 95 GLY A N 1
ATOM 707 C CA . GLY A 1 95 ? -0.740 0.829 -16.524 1.00 80.25 95 GLY A CA 1
ATOM 708 C C . GLY A 1 95 ? -1.098 2.217 -16.016 1.00 80.25 95 GLY A C 1
ATOM 709 O O . GLY A 1 95 ? -0.235 3.036 -15.706 1.00 80.25 95 GLY A O 1
ATOM 710 N N . ILE A 1 96 ? -2.399 2.495 -15.976 1.00 73.56 96 ILE A N 1
ATOM 711 C CA . ILE A 1 96 ? -2.929 3.810 -15.622 1.00 73.56 96 ILE A CA 1
ATOM 712 C C . ILE A 1 96 ? -3.212 3.840 -14.123 1.00 73.56 96 ILE A C 1
ATOM 714 O O . ILE A 1 96 ? -4.037 3.081 -13.629 1.00 73.56 96 ILE A O 1
ATOM 718 N N . ALA A 1 97 ? -2.570 4.766 -13.418 1.00 76.81 97 ALA A N 1
ATOM 719 C CA . ALA A 1 97 ? -2.939 5.147 -12.061 1.00 76.81 97 ALA A CA 1
ATOM 720 C C . ALA A 1 97 ? -3.554 6.550 -12.064 1.00 76.81 97 ALA A C 1
ATOM 722 O O . ALA A 1 97 ? -3.275 7.374 -12.941 1.00 76.81 97 ALA A O 1
ATOM 723 N N . ALA A 1 98 ? -4.352 6.852 -11.043 1.00 79.69 98 ALA A N 1
ATOM 724 C CA . ALA A 1 98 ? -4.797 8.216 -10.805 1.00 79.69 98 ALA A CA 1
ATOM 725 C C . ALA A 1 98 ? -3.596 9.138 -10.528 1.00 79.69 98 ALA A C 1
ATOM 727 O O . ALA A 1 98 ? -2.796 8.873 -9.633 1.00 79.69 98 ALA A O 1
ATOM 728 N N . VAL A 1 99 ? -3.518 10.268 -11.236 1.00 82.44 99 VAL A N 1
ATOM 729 C CA . VAL A 1 99 ? -2.456 11.281 -11.060 1.00 82.44 99 VAL A CA 1
ATOM 730 C C . VAL A 1 99 ? -2.368 11.777 -9.614 1.00 82.44 99 VAL A C 1
ATOM 732 O O . VAL A 1 99 ? -1.279 12.078 -9.145 1.00 82.44 99 VAL A O 1
ATOM 735 N N . ALA A 1 100 ? -3.488 11.784 -8.884 1.00 86.56 100 ALA A N 1
ATOM 736 C CA . ALA A 1 100 ? -3.538 12.192 -7.481 1.00 86.56 100 ALA A CA 1
ATOM 737 C C . ALA A 1 100 ? -2.606 11.378 -6.565 1.00 86.56 100 ALA A C 1
ATOM 739 O O . ALA A 1 100 ? -2.231 11.876 -5.508 1.00 86.56 100 ALA A O 1
ATOM 740 N N . TRP A 1 101 ? -2.209 10.160 -6.956 1.00 91.00 101 TRP A N 1
ATOM 741 C CA . TRP A 1 101 ? -1.181 9.418 -6.231 1.00 91.00 101 TRP A CA 1
ATOM 742 C C . TRP A 1 101 ? 0.153 10.158 -6.215 1.00 91.00 101 TRP A C 1
ATOM 744 O O . TRP A 1 101 ? 0.787 10.180 -5.175 1.00 91.00 101 TRP A O 1
ATOM 754 N N . LEU A 1 102 ? 0.555 10.818 -7.304 1.00 89.06 102 LEU A N 1
ATOM 755 C CA . LEU A 1 102 ? 1.844 11.519 -7.395 1.00 89.06 102 LEU A CA 1
ATOM 756 C C . LEU A 1 102 ? 1.969 12.678 -6.395 1.00 89.06 102 LEU A C 1
ATOM 758 O O . LEU A 1 102 ? 3.076 13.013 -5.985 1.00 89.06 102 LEU A O 1
ATOM 762 N N . ASP A 1 103 ? 0.839 13.247 -5.973 1.00 88.62 103 ASP A N 1
ATOM 763 C CA 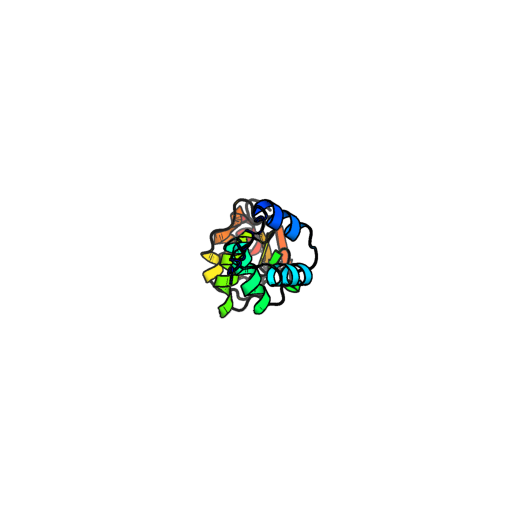. ASP A 1 103 ? 0.783 14.317 -4.973 1.00 88.62 103 ASP A CA 1
ATOM 764 C C . ASP A 1 103 ? 0.783 13.783 -3.528 1.00 88.62 103 ASP A C 1
ATOM 766 O O . ASP A 1 103 ? 0.785 14.563 -2.572 1.00 88.62 103 ASP A O 1
ATOM 770 N N . ALA A 1 104 ? 0.748 12.460 -3.332 1.00 91.38 104 ALA A N 1
ATOM 771 C CA . ALA A 1 104 ? 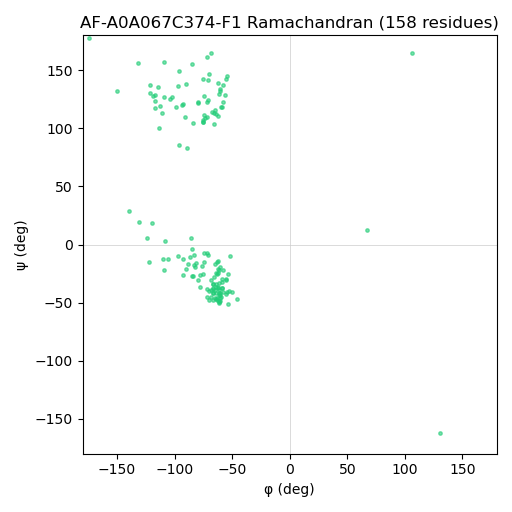0.707 11.877 -2.001 1.00 91.38 104 ALA A CA 1
ATOM 772 C C . ALA A 1 104 ? 2.069 11.969 -1.304 1.00 91.38 104 ALA A C 1
ATOM 774 O O . ALA A 1 104 ? 3.101 11.509 -1.802 1.00 91.38 104 ALA A O 1
ATOM 775 N N . THR A 1 105 ? 2.053 12.508 -0.085 1.00 90.19 105 THR A N 1
ATOM 776 C CA . THR A 1 105 ? 3.212 12.488 0.806 1.00 90.19 105 THR A CA 1
ATOM 777 C C . THR A 1 105 ? 3.392 11.086 1.374 1.00 90.19 105 THR A C 1
ATOM 779 O O . THR A 1 105 ? 2.590 10.633 2.192 1.00 90.19 105 THR A O 1
ATOM 782 N N . LEU A 1 106 ? 4.466 10.410 0.969 1.00 89.25 106 LEU A N 1
ATOM 783 C CA . LEU A 1 106 ? 4.765 9.070 1.459 1.00 89.25 106 LEU A CA 1
ATOM 784 C C . LEU A 1 106 ? 5.317 9.094 2.893 1.00 89.25 106 LEU A C 1
ATOM 786 O O . LEU A 1 106 ? 6.117 9.975 3.233 1.00 89.25 106 LEU A O 1
ATOM 790 N N . PRO A 1 107 ? 4.952 8.110 3.739 1.00 88.56 107 PRO A N 1
ATOM 791 C CA . PRO A 1 107 ? 5.591 7.919 5.031 1.00 88.56 107 PRO A CA 1
ATOM 792 C C . PRO A 1 107 ? 7.118 7.787 4.897 1.00 88.56 107 PRO A C 1
ATOM 794 O O . PRO A 1 107 ? 7.614 7.190 3.933 1.00 88.56 107 PRO A O 1
ATOM 797 N N . PRO A 1 108 ? 7.898 8.298 5.869 1.00 84.75 108 PRO A N 1
ATOM 798 C CA . PRO A 1 108 ? 9.348 8.185 5.823 1.00 84.75 108 PRO A CA 1
ATOM 799 C C . PRO A 1 108 ? 9.778 6.720 5.709 1.00 84.75 108 PRO A C 1
ATOM 801 O O . PRO A 1 108 ? 9.393 5.898 6.535 1.00 84.75 108 PRO A O 1
ATOM 804 N N . ARG A 1 109 ? 10.635 6.418 4.726 1.00 86.69 109 ARG A N 1
ATOM 805 C CA . ARG A 1 109 ? 11.182 5.068 4.465 1.00 86.69 109 ARG A CA 1
ATOM 806 C C . ARG A 1 109 ? 10.168 4.026 3.986 1.00 86.69 109 ARG A C 1
ATOM 808 O O . ARG A 1 109 ? 10.517 2.851 3.972 1.00 86.69 109 ARG A O 1
ATOM 815 N N . MET A 1 110 ? 8.960 4.422 3.587 1.00 92.19 110 MET A N 1
ATOM 816 C CA . MET A 1 110 ? 8.046 3.495 2.925 1.00 92.19 110 MET A CA 1
ATOM 817 C C . MET A 1 110 ? 8.708 2.957 1.643 1.00 92.19 110 MET A C 1
ATOM 819 O O . MET A 1 110 ? 9.053 3.768 0.780 1.00 92.19 110 MET A O 1
ATOM 823 N N . PRO A 1 111 ? 8.937 1.635 1.530 1.00 93.94 111 PRO A N 1
ATOM 824 C CA . PRO A 1 111 ? 9.543 1.053 0.346 1.00 93.94 111 PRO A CA 1
ATOM 825 C C . PRO A 1 111 ? 8.557 1.095 -0.817 1.00 93.94 111 PRO A C 1
ATOM 827 O O . PRO A 1 111 ? 7.354 0.863 -0.646 1.00 93.94 111 PRO A O 1
ATOM 830 N N . LEU A 1 112 ? 9.089 1.363 -2.005 1.00 94.25 112 LEU A N 1
ATOM 831 C CA . LEU A 1 112 ? 8.325 1.355 -3.238 1.00 94.25 112 LEU A CA 1
ATOM 832 C C . LEU A 1 112 ? 8.914 0.355 -4.230 1.00 94.25 112 LEU A C 1
ATOM 834 O O . LEU A 1 112 ? 10.116 0.357 -4.504 1.00 94.25 112 LEU A O 1
ATOM 838 N N . THR A 1 113 ? 8.042 -0.482 -4.783 1.00 94.81 113 THR A N 1
ATOM 839 C CA . THR A 1 113 ? 8.352 -1.350 -5.917 1.00 94.81 113 THR A CA 1
ATOM 840 C C . THR A 1 113 ? 7.723 -0.771 -7.172 1.00 94.81 113 THR A C 1
ATOM 842 O O . THR A 1 113 ? 6.518 -0.517 -7.209 1.00 94.81 113 THR A O 1
ATOM 845 N N . LEU A 1 114 ? 8.543 -0.562 -8.198 1.00 92.00 114 LEU A N 1
ATOM 846 C CA . LEU A 1 114 ? 8.111 -0.040 -9.486 1.00 92.00 114 LEU A CA 1
ATOM 847 C C . LEU A 1 114 ? 8.223 -1.136 -10.544 1.00 92.00 114 LEU A C 1
ATOM 849 O O . LEU A 1 114 ? 9.326 -1.561 -10.889 1.00 92.00 114 LEU A O 1
ATOM 853 N N . ALA A 1 115 ? 7.090 -1.588 -11.068 1.00 90.50 115 ALA A N 1
ATOM 854 C CA . ALA A 1 115 ? 7.050 -2.516 -12.182 1.00 90.50 115 ALA A CA 1
ATOM 855 C C . ALA A 1 115 ? 6.928 -1.745 -13.503 1.00 90.50 115 ALA A C 1
ATOM 857 O O . ALA A 1 115 ? 6.002 -0.968 -13.736 1.00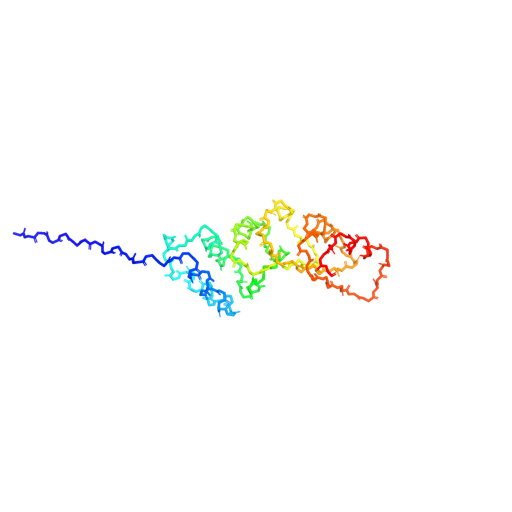 90.50 115 ALA A O 1
ATOM 858 N N . VAL A 1 116 ? 7.912 -1.938 -14.372 1.00 86.12 116 VAL A N 1
ATOM 859 C CA . VAL A 1 116 ? 8.095 -1.220 -15.628 1.00 86.12 116 VAL A CA 1
ATOM 860 C C . VAL A 1 116 ? 7.792 -2.161 -16.778 1.00 86.12 116 VAL A C 1
ATOM 862 O O . VAL A 1 116 ?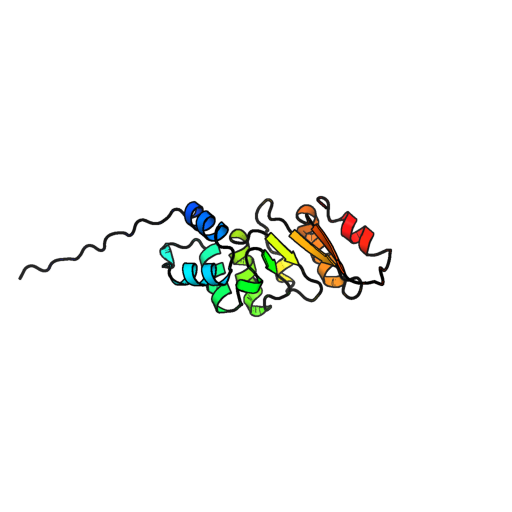 8.391 -3.226 -16.886 1.00 86.12 116 VAL A O 1
ATOM 865 N N . ASP A 1 117 ? 6.900 -1.735 -17.663 1.00 84.06 117 ASP A N 1
ATOM 866 C CA . ASP A 1 117 ? 6.703 -2.360 -18.966 1.00 84.06 117 ASP A CA 1
ATOM 867 C C . ASP A 1 117 ? 7.050 -1.314 -20.041 1.00 84.06 117 ASP A C 1
ATOM 869 O O . ASP A 1 117 ? 6.395 -0.262 -20.092 1.00 84.06 117 ASP A O 1
ATOM 873 N N . PRO A 1 118 ? 8.077 -1.563 -20.881 1.00 76.06 118 PRO A N 1
ATOM 874 C CA . PRO A 1 118 ? 8.496 -0.661 -21.951 1.00 76.06 118 PRO A CA 1
ATOM 875 C C . PRO A 1 118 ? 7.371 -0.259 -22.913 1.00 76.06 118 PRO A C 1
ATOM 877 O O . PRO A 1 118 ? 7.430 0.809 -23.515 1.00 76.06 118 PRO A O 1
ATOM 880 N N . SER A 1 119 ? 6.325 -1.078 -23.047 1.00 76.62 119 SER A N 1
ATOM 881 C CA . SER A 1 119 ? 5.196 -0.790 -23.934 1.00 76.62 119 SER A CA 1
ATOM 882 C C . SER A 1 119 ? 4.245 0.299 -23.410 1.00 76.62 119 SER A C 1
ATOM 884 O O . SER A 1 119 ? 3.459 0.841 -24.188 1.00 76.62 119 SER A O 1
ATOM 886 N N . VAL A 1 120 ? 4.320 0.662 -22.119 1.00 74.62 120 VAL A N 1
ATOM 887 C CA . VAL A 1 120 ? 3.372 1.578 -21.442 1.00 74.62 120 VAL A CA 1
ATOM 888 C C . VAL A 1 120 ? 4.038 2.572 -20.466 1.00 74.62 120 VAL A C 1
ATOM 890 O O . VAL A 1 120 ? 3.397 3.045 -19.534 1.00 74.62 120 VAL A O 1
ATOM 893 N N . LEU A 1 121 ? 5.298 2.953 -20.715 1.00 65.94 121 LEU A N 1
ATOM 894 C CA . LEU A 1 121 ? 6.213 3.742 -19.852 1.00 65.94 121 LEU A CA 1
ATOM 895 C C . LEU A 1 121 ? 5.732 5.090 -19.261 1.00 65.94 121 LEU A C 1
ATOM 897 O O . LEU A 1 121 ? 6.443 5.686 -18.440 1.00 65.94 121 LEU A O 1
ATOM 901 N N . GLY A 1 122 ? 4.585 5.624 -19.687 1.00 73.00 122 GLY A N 1
ATOM 902 C CA . GLY A 1 122 ? 4.159 6.983 -19.339 1.00 73.00 122 GLY A CA 1
ATOM 903 C C . GLY A 1 122 ? 3.980 7.194 -17.832 1.00 73.00 122 GLY A C 1
ATOM 904 O O . GLY A 1 122 ? 4.511 8.148 -17.262 1.00 73.00 122 GLY A O 1
ATOM 905 N N . THR A 1 123 ? 3.272 6.285 -17.167 1.00 77.69 123 THR A N 1
ATOM 906 C CA . THR A 1 123 ? 2.905 6.438 -15.753 1.00 77.69 123 THR A CA 1
ATOM 907 C C . THR A 1 123 ? 4.070 6.113 -14.815 1.00 77.69 123 THR A C 1
ATOM 909 O O . THR A 1 123 ? 4.280 6.812 -13.824 1.00 77.69 123 THR A O 1
ATOM 912 N N . GLN A 1 124 ? 4.894 5.120 -15.149 1.00 84.12 124 GLN A N 1
ATOM 913 C CA . GLN A 1 124 ? 6.039 4.707 -14.331 1.00 84.12 124 GLN A CA 1
ATOM 914 C C . GLN A 1 124 ? 7.118 5.785 -14.278 1.00 84.12 124 GLN A C 1
ATOM 916 O O . GLN A 1 124 ? 7.707 6.008 -13.224 1.00 84.12 124 GLN A O 1
ATOM 921 N N . SER A 1 125 ? 7.344 6.495 -15.386 1.00 84.00 125 SER A N 1
ATOM 922 C CA . SER A 1 125 ? 8.301 7.605 -15.430 1.00 84.00 125 SER A CA 1
ATOM 923 C C . SER A 1 125 ? 7.892 8.740 -14.485 1.00 84.00 125 SER A C 1
ATOM 925 O O . SER A 1 125 ? 8.743 9.327 -13.815 1.00 84.00 125 SER A O 1
ATOM 927 N N . ALA A 1 126 ? 6.588 9.021 -14.379 1.00 87.81 126 ALA A N 1
ATOM 928 C CA . ALA A 1 126 ? 6.065 10.018 -13.449 1.00 87.81 126 ALA A CA 1
ATOM 929 C C . ALA A 1 126 ? 6.252 9.586 -11.984 1.00 87.81 126 ALA A C 1
ATOM 931 O O . ALA A 1 126 ? 6.688 10.391 -11.162 1.00 87.81 126 ALA A O 1
ATOM 932 N N . PHE A 1 127 ? 6.012 8.311 -11.666 1.00 87.75 127 PHE A N 1
ATOM 933 C CA . PHE A 1 127 ? 6.268 7.772 -10.327 1.00 87.75 127 PHE A CA 1
ATOM 934 C C . PHE A 1 127 ? 7.757 7.736 -9.973 1.00 87.75 127 PHE A C 1
ATOM 936 O O . PHE A 1 127 ? 8.124 8.132 -8.870 1.00 87.75 127 PHE A O 1
ATOM 943 N N . ALA A 1 128 ? 8.628 7.341 -10.904 1.00 88.44 128 ALA A N 1
ATOM 944 C CA . ALA A 1 128 ? 10.076 7.401 -10.712 1.00 88.44 128 ALA A CA 1
ATOM 945 C C . ALA A 1 128 ? 10.561 8.843 -10.491 1.00 88.44 128 ALA A C 1
ATOM 947 O O . ALA A 1 128 ? 11.495 9.070 -9.729 1.00 88.44 128 ALA A O 1
ATOM 948 N N . TYR A 1 129 ? 9.919 9.831 -11.122 1.00 89.00 129 TYR A N 1
ATOM 949 C CA . TYR A 1 129 ? 10.216 11.242 -10.881 1.00 89.00 129 TYR A CA 1
ATOM 950 C C . TYR A 1 129 ? 9.754 11.709 -9.495 1.00 89.00 129 TYR A C 1
ATOM 952 O O . TYR A 1 129 ? 10.515 12.363 -8.788 1.00 89.00 129 TYR A O 1
ATOM 960 N N . ALA A 1 130 ? 8.518 11.387 -9.109 1.00 89.69 130 ALA A N 1
ATOM 961 C CA . ALA A 1 130 ? 7.934 11.839 -7.848 1.00 89.69 130 ALA A CA 1
ATOM 962 C C . ALA A 1 130 ? 8.553 11.144 -6.625 1.00 89.69 130 ALA A C 1
ATOM 964 O O . ALA A 1 130 ? 8.765 11.782 -5.596 1.00 89.69 130 ALA A O 1
ATOM 965 N N . TRP A 1 131 ? 8.847 9.847 -6.740 1.00 91.38 131 TRP A N 1
ATOM 966 C CA . TRP A 1 131 ? 9.190 8.966 -5.620 1.00 91.38 131 TRP A CA 1
ATOM 967 C C . TRP A 1 131 ? 10.456 8.140 -5.855 1.00 91.38 131 TRP A C 1
ATOM 969 O O . TRP A 1 131 ? 10.660 7.125 -5.191 1.00 91.38 131 TRP A O 1
ATOM 979 N N . GLY A 1 132 ? 11.318 8.534 -6.794 1.00 88.69 132 GLY A N 1
ATOM 980 C CA . GLY A 1 132 ? 12.544 7.801 -7.129 1.00 88.69 132 GLY A CA 1
ATOM 981 C C . GLY A 1 132 ? 13.473 7.545 -5.936 1.00 88.69 132 GLY A C 1
ATOM 982 O O . GLY A 1 132 ? 14.107 6.496 -5.856 1.00 88.69 132 GLY A O 1
ATOM 983 N N . ASP A 1 133 ? 13.478 8.433 -4.939 1.00 89.06 133 ASP A N 1
ATOM 984 C CA . ASP A 1 133 ? 14.195 8.256 -3.668 1.00 89.06 133 ASP A CA 1
ATOM 985 C C . ASP A 1 133 ? 13.575 7.203 -2.735 1.00 89.06 133 ASP A C 1
ATOM 987 O O . ASP A 1 133 ? 14.159 6.864 -1.708 1.00 89.06 133 ASP A O 1
ATOM 991 N N . ARG A 1 134 ? 12.400 6.668 -3.061 1.00 90.00 134 ARG A N 1
ATOM 992 C CA . ARG A 1 134 ? 11.713 5.603 -2.311 1.00 90.00 134 ARG A CA 1
ATOM 993 C C . ARG A 1 134 ? 11.691 4.272 -3.040 1.00 90.00 134 ARG A C 1
ATOM 995 O O . ARG A 1 134 ? 11.364 3.263 -2.418 1.00 90.00 134 ARG A O 1
ATOM 1002 N N . VAL A 1 135 ? 12.045 4.257 -4.322 1.00 91.12 135 VAL A N 1
ATOM 1003 C CA . VAL A 1 135 ? 12.110 3.026 -5.106 1.00 91.12 135 VAL A CA 1
ATOM 1004 C C . VAL A 1 135 ? 13.255 2.170 -4.570 1.00 91.12 135 VAL A C 1
ATOM 1006 O O . VAL A 1 135 ? 14.416 2.554 -4.666 1.00 91.12 135 VAL A O 1
ATOM 1009 N N . THR A 1 136 ? 12.917 1.016 -4.000 1.00 92.00 136 THR A N 1
ATOM 1010 C CA . THR A 1 136 ? 13.880 0.016 -3.504 1.00 92.00 136 THR A CA 1
ATOM 1011 C C . THR A 1 136 ? 13.960 -1.201 -4.413 1.00 92.00 136 THR A C 1
ATOM 1013 O O . THR A 1 136 ? 14.805 -2.072 -4.234 1.00 92.00 136 THR A O 1
ATOM 1016 N N . THR A 1 137 ? 13.016 -1.342 -5.343 1.00 92.00 137 THR A N 1
ATOM 1017 C CA . THR A 1 137 ? 12.950 -2.485 -6.250 1.00 92.00 137 THR A CA 1
ATOM 1018 C C . THR A 1 137 ? 12.329 -2.048 -7.566 1.00 92.00 137 THR A C 1
ATOM 1020 O O . THR A 1 137 ? 11.278 -1.406 -7.578 1.00 92.00 137 THR A O 1
ATOM 1023 N N . VAL A 1 138 ? 12.969 -2.417 -8.675 1.00 89.38 138 VAL A N 1
ATOM 1024 C CA . VAL A 1 138 ? 12.437 -2.225 -10.027 1.00 89.38 138 VAL A CA 1
ATOM 1025 C C . VAL A 1 138 ? 12.283 -3.587 -10.683 1.00 89.38 138 VAL A C 1
ATOM 1027 O O . VAL A 1 138 ? 13.224 -4.379 -10.707 1.00 89.38 138 VAL A O 1
ATOM 1030 N N . ILE A 1 139 ? 11.093 -3.863 -11.208 1.00 89.12 139 ILE A N 1
ATOM 1031 C CA . ILE A 1 139 ? 10.783 -5.101 -11.925 1.00 89.12 139 ILE A CA 1
ATOM 1032 C C . ILE A 1 139 ? 10.538 -4.727 -13.379 1.00 89.12 139 ILE A C 1
ATOM 1034 O O . ILE A 1 139 ? 9.639 -3.950 -13.665 1.00 89.12 139 ILE A O 1
ATOM 1038 N N . VAL A 1 140 ? 11.332 -5.257 -14.306 1.00 86.12 140 VAL A N 1
ATOM 1039 C CA . VAL A 1 140 ? 11.141 -5.004 -15.740 1.00 86.12 140 VAL A CA 1
ATOM 1040 C C . VAL A 1 140 ? 10.390 -6.182 -16.353 1.00 86.12 140 VAL A C 1
ATOM 1042 O O . VAL A 1 140 ? 10.875 -7.312 -16.333 1.00 86.12 140 VAL A O 1
ATOM 1045 N N . HIS A 1 141 ? 9.206 -5.912 -16.895 1.00 80.62 141 HIS A N 1
ATOM 1046 C CA . HIS A 1 141 ? 8.394 -6.859 -17.650 1.00 80.62 141 HIS A CA 1
ATOM 1047 C C . HIS A 1 141 ? 8.624 -6.688 -19.160 1.00 80.62 141 HIS A C 1
ATOM 1049 O O . HIS A 1 141 ? 8.898 -5.5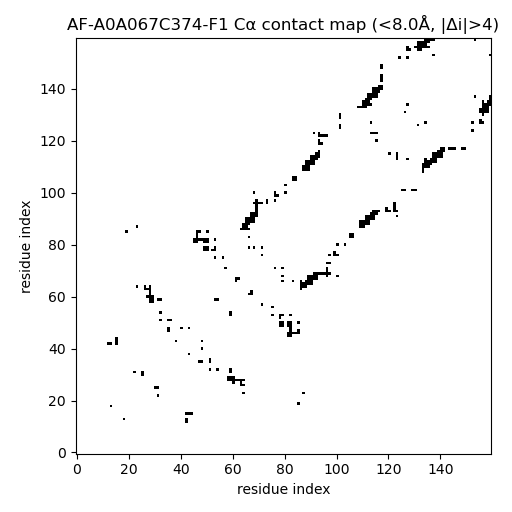90 -19.636 1.00 80.62 141 HIS A O 1
ATOM 1055 N N . GLY A 1 142 ? 8.490 -7.782 -19.916 1.00 70.12 142 GLY A N 1
ATOM 1056 C CA . GLY A 1 142 ? 8.624 -7.797 -21.378 1.00 70.12 142 GLY A CA 1
ATOM 1057 C C . GLY A 1 142 ? 9.922 -8.436 -21.889 1.00 70.12 142 GLY A C 1
ATOM 1058 O O . GLY A 1 142 ? 10.854 -8.706 -21.134 1.00 70.12 142 GLY A O 1
ATOM 1059 N N . HIS A 1 143 ? 9.950 -8.753 -23.186 1.00 59.75 143 HIS A N 1
ATOM 1060 C CA . HIS A 1 143 ? 11.120 -9.320 -23.880 1.00 59.75 143 HIS A CA 1
ATOM 1061 C C . HIS A 1 143 ? 11.774 -8.324 -24.849 1.00 59.75 143 HIS A C 1
ATOM 1063 O O . HIS A 1 143 ? 12.968 -8.439 -25.114 1.00 59.75 143 HIS A O 1
ATOM 1069 N N . ASP A 1 144 ? 11.026 -7.313 -25.302 1.00 59.09 144 ASP A N 1
ATOM 1070 C CA . ASP A 1 144 ? 11.530 -6.232 -26.148 1.00 59.09 144 ASP A CA 1
ATOM 1071 C C . ASP A 1 144 ? 11.899 -5.028 -25.281 1.00 59.09 144 ASP A C 1
ATOM 1073 O O . ASP A 1 144 ? 11.112 -4.112 -25.038 1.00 59.09 144 ASP A O 1
ATOM 1077 N N . ILE A 1 145 ? 13.123 -5.055 -24.766 1.00 58.19 145 ILE A N 1
ATOM 1078 C CA . ILE A 1 145 ? 13.698 -3.923 -24.048 1.00 58.19 145 ILE A CA 1
ATOM 1079 C C . ILE A 1 145 ? 14.054 -2.852 -25.083 1.00 58.19 145 ILE A C 1
ATOM 1081 O O . ILE A 1 145 ? 15.021 -3.009 -25.827 1.00 58.19 145 ILE A O 1
ATOM 1085 N N . GLN A 1 146 ? 13.307 -1.744 -25.120 1.00 58.91 146 GLN A N 1
ATOM 1086 C CA . GLN A 1 146 ? 13.831 -0.509 -25.704 1.00 58.91 146 GLN A CA 1
ATOM 1087 C C . GLN A 1 146 ? 14.997 -0.034 -24.819 1.00 58.91 146 GLN A C 1
ATOM 1089 O O . GLN A 1 146 ? 14.756 0.314 -23.659 1.00 58.91 146 GLN A O 1
ATOM 1094 N N . PRO A 1 147 ? 16.251 -0.038 -25.314 1.00 59.53 147 PRO A N 1
ATOM 1095 C CA . PRO A 1 147 ? 17.432 0.127 -24.465 1.00 59.53 147 PRO A CA 1
ATOM 1096 C C . PRO A 1 147 ? 17.517 1.482 -23.762 1.00 5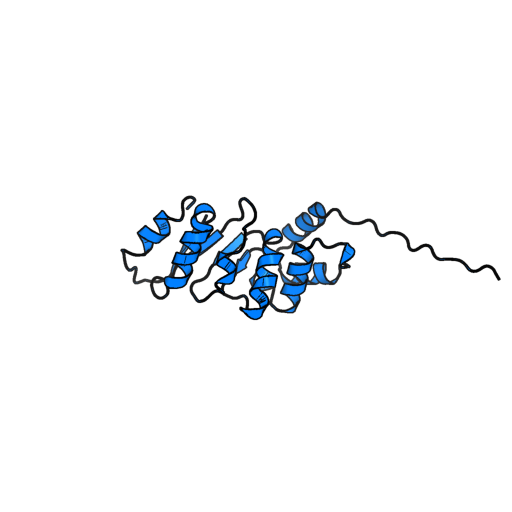9.53 147 PRO A C 1
ATOM 1098 O O . PRO A 1 147 ? 18.153 1.573 -22.720 1.00 59.53 147 PRO A O 1
ATOM 1101 N N . ASP A 1 148 ? 16.877 2.515 -24.312 1.00 63.62 148 ASP A N 1
ATOM 1102 C CA . ASP A 1 148 ? 17.164 3.902 -23.936 1.00 63.62 148 ASP A CA 1
ATOM 1103 C C . ASP A 1 148 ? 16.261 4.439 -22.811 1.00 63.62 148 ASP A C 1
ATOM 1105 O O . ASP A 1 148 ? 16.674 5.311 -22.054 1.00 63.62 148 ASP A O 1
ATOM 1109 N N . AL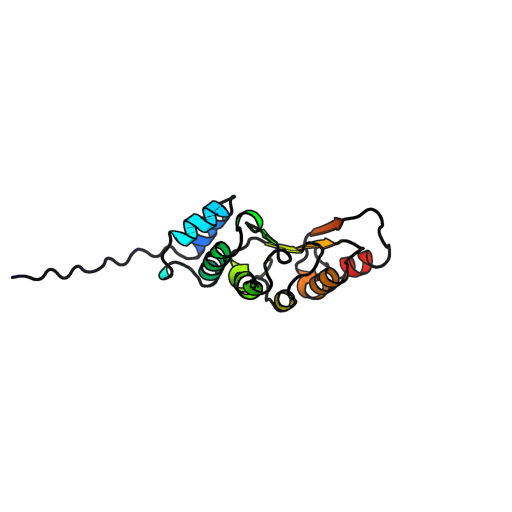A A 1 149 ? 15.046 3.904 -22.638 1.00 66.62 149 ALA A N 1
ATOM 1110 C CA . ALA A 1 149 ? 14.095 4.427 -21.648 1.00 66.62 149 ALA A CA 1
ATOM 1111 C C . ALA A 1 149 ? 14.310 3.875 -20.226 1.00 66.62 149 ALA A C 1
ATOM 1113 O O . ALA A 1 149 ? 13.977 4.530 -19.236 1.00 66.62 149 ALA A O 1
ATOM 1114 N N . ILE A 1 150 ? 14.869 2.668 -20.109 1.00 72.69 150 ILE A N 1
ATOM 1115 C CA . ILE A 1 150 ? 15.112 2.016 -18.815 1.00 72.69 150 ILE A CA 1
ATOM 1116 C C . ILE A 1 150 ? 16.264 2.684 -18.041 1.00 72.69 150 ILE A C 1
ATOM 1118 O O . ILE A 1 150 ? 16.073 2.950 -16.854 1.00 72.69 150 ILE A O 1
ATOM 1122 N N . PRO A 1 151 ? 17.425 3.006 -18.650 1.00 78.38 151 PRO A N 1
ATOM 1123 C CA . PRO A 1 151 ? 18.522 3.675 -17.951 1.00 78.38 151 PRO A CA 1
ATOM 1124 C C . PRO A 1 151 ? 18.121 5.021 -17.346 1.00 78.38 151 PRO A C 1
ATOM 1126 O O . PRO A 1 151 ? 18.476 5.300 -16.203 1.00 78.38 151 PRO A O 1
ATOM 1129 N N . ASP A 1 152 ? 17.333 5.822 -18.068 1.00 79.69 152 ASP A N 1
ATOM 1130 C CA . ASP A 1 152 ? 16.848 7.118 -17.580 1.00 79.69 152 ASP A CA 1
ATOM 1131 C C . ASP A 1 152 ? 15.904 6.969 -16.381 1.00 79.69 152 ASP A C 1
ATOM 1133 O O . ASP A 1 152 ? 15.973 7.752 -15.430 1.00 79.69 152 ASP A O 1
ATOM 1137 N N . LEU A 1 153 ? 15.030 5.957 -16.401 1.00 81.75 153 LEU A N 1
ATOM 1138 C CA . LEU A 1 153 ? 14.139 5.643 -15.286 1.00 81.75 153 LEU A CA 1
ATOM 1139 C C . LEU A 1 153 ? 14.937 5.154 -14.071 1.00 81.75 153 LEU A C 1
ATOM 1141 O O . LEU A 1 153 ? 14.757 5.678 -12.973 1.00 81.75 153 LEU A O 1
ATOM 1145 N N . LEU A 1 154 ? 15.864 4.213 -14.271 1.00 82.00 154 LEU A N 1
ATOM 1146 C CA . LEU A 1 154 ? 16.729 3.694 -13.209 1.00 82.00 154 LEU A CA 1
ATOM 1147 C C . LEU A 1 154 ? 17.621 4.784 -12.608 1.00 82.00 154 LEU A C 1
ATOM 1149 O O . LEU A 1 154 ? 17.806 4.814 -11.397 1.00 82.00 154 LEU A O 1
ATOM 1153 N N . GLY A 1 155 ? 18.105 5.730 -13.417 1.00 81.94 155 GLY A N 1
ATOM 1154 C CA . GLY A 1 155 ? 18.893 6.870 -12.944 1.00 81.94 155 GLY A CA 1
ATOM 1155 C C . GLY A 1 155 ? 18.150 7.773 -11.951 1.00 81.94 155 GLY A C 1
ATOM 1156 O O . GLY A 1 155 ? 18.784 8.514 -11.202 1.00 81.94 155 GLY A O 1
ATOM 1157 N N . ARG A 1 156 ? 16.813 7.705 -11.908 1.00 84.44 156 ARG A N 1
ATOM 1158 C CA . ARG A 1 156 ? 15.980 8.420 -10.925 1.00 84.44 156 ARG A CA 1
ATOM 1159 C C . ARG A 1 156 ? 15.734 7.605 -9.657 1.00 84.44 156 ARG A C 1
ATOM 1161 O O . ARG A 1 156 ? 15.427 8.182 -8.617 1.00 84.44 156 ARG A O 1
ATOM 1168 N N . CYS A 1 157 ? 15.880 6.287 -9.729 1.00 86.81 157 CYS A N 1
ATOM 1169 C CA . CYS A 1 157 ? 15.671 5.367 -8.623 1.00 86.81 157 CYS A CA 1
ATOM 1170 C C . CYS A 1 157 ? 16.972 5.181 -7.827 1.00 86.81 157 CYS A C 1
ATOM 1172 O O . CYS A 1 157 ? 17.726 4.240 -8.044 1.00 86.81 157 CYS A O 1
ATOM 1174 N N . VAL A 1 158 ? 17.256 6.099 -6.902 1.00 84.06 158 VAL A N 1
ATOM 1175 C CA . VAL A 1 158 ? 18.580 6.205 -6.249 1.00 84.06 158 VAL A CA 1
ATOM 1176 C C . VAL A 1 158 ? 18.883 5.126 -5.198 1.00 84.06 158 VAL A C 1
ATOM 1178 O O . VAL A 1 158 ? 20.001 5.082 -4.691 1.00 84.06 158 VAL A O 1
ATOM 1181 N N . ASN A 1 159 ? 17.906 4.283 -4.853 1.00 80.00 159 ASN A N 1
ATOM 1182 C CA . ASN A 1 159 ? 18.009 3.262 -3.801 1.00 80.00 159 ASN A CA 1
ATOM 1183 C C . ASN A 1 159 ? 17.801 1.821 -4.317 1.00 80.00 159 ASN A C 1
ATOM 1185 O O . ASN A 1 159 ? 17.493 0.936 -3.516 1.00 80.00 159 ASN A O 1
ATOM 1189 N N . VAL A 1 160 ? 17.934 1.601 -5.631 1.00 72.06 160 VAL A N 1
ATOM 1190 C CA . VAL A 1 160 ? 17.764 0.297 -6.310 1.00 72.06 160 VAL A CA 1
ATOM 1191 C C . VAL A 1 160 ? 19.081 -0.457 -6.426 1.00 72.06 160 VAL A C 1
ATOM 1193 O O . VAL A 1 160 ? 20.116 0.197 -6.680 1.00 72.06 160 VAL A O 1
#

Sequence (160 aa):
MTKRVCQRATSPRLPCVVLHGILAMLKDGRDVAALLAALPAEMLSPELVALRDLSAVVDLADHWPVVHVTTIPIEHTRLGIAALPAFAGIYVDPGIAAVAWLDATLPPRMPLTLAVDPSVLGTQSAFAYAWGDRVTTVIVHGHDIQPDAIPDLLGRCVNV

Secondary structure (DSSP, 8-state):
----------PPPPPHHHHHHHHHH---HHHHHHHHHHS-GGGS-HHHHHHHHHHTTS-GGGTSSEEETTTS-GGGHHHHHHHGGGSSEEEE-SS---GGGTT--PPTT--EEEEE-GGGTHHHHHHHHHHGGGEEEEEE--S---TTHHHHHHTT-TT-

Nearest PDB structures (foldseek):
  3bdi-assembly1_A  TM=3.973E-01  e=1.993E+00  Thermoplasma acidophilum DSM 1728
  3sho-assembly1_B  TM=5.234E-01  e=5.510E+00  Sphaerobacter thermophilus DSM 20745

Radius of gyration: 19.67 Å; Cα contacts (8 Å, |Δi|>4): 225; chains: 1; bounding box: 56×26×69 Å

Organism: Saprolegnia parasitica (strain CBS 223.65) (NCBI:txid695850)

Solvent-accessible surface area (backbone atoms only — not comparable to full-atom values): 9249 Å² total; per-residue (Å²): 138,86,82,80,78,80,76,77,76,79,73,84,71,68,56,65,70,58,53,54,54,53,50,74,70,51,77,48,19,59,60,46,41,54,52,48,68,72,47,60,71,93,63,46,52,74,29,50,47,24,42,37,59,36,42,75,77,45,70,33,57,78,31,39,57,38,36,42,54,42,78,49,54,67,94,47,42,68,33,53,57,50,15,47,80,69,42,72,29,41,34,38,58,67,53,71,53,55,70,70,60,68,75,51,83,72,58,90,87,44,42,26,37,43,33,41,31,72,93,52,49,68,49,53,51,52,47,29,67,68,42,7,82,35,23,54,40,76,45,79,52,83,87,74,76,61,78,72,63,54,58,62,44,50,71,40,27,77,53,94